Protein AF-A0A645E3G2-F1 (afdb_monomer_lite)

pLDDT: mean 82.6, std 14.23, range [36.09, 97.81]

Structure (mmCIF, N/CA/C/O backbone):
data_AF-A0A645E3G2-F1
#
_entry.id   AF-A0A645E3G2-F1
#
loop_
_atom_site.group_PDB
_atom_site.id
_atom_site.type_symbol
_atom_site.label_atom_id
_atom_site.label_alt_id
_atom_site.label_comp_id
_atom_site.label_asym_id
_atom_site.label_entity_id
_atom_site.label_seq_id
_atom_site.pdbx_PDB_ins_code
_atom_site.Cartn_x
_atom_site.Cartn_y
_atom_site.Cartn_z
_atom_site.occupancy
_atom_site.B_iso_or_equiv
_atom_site.auth_seq_id
_atom_site.auth_comp_id
_atom_site.auth_asym_id
_atom_site.auth_atom_id
_atom_site.pdbx_PDB_model_num
ATOM 1 N N . MET A 1 1 ? -4.735 -8.820 24.918 1.00 59.50 1 MET A N 1
ATOM 2 C CA . MET A 1 1 ? -3.833 -8.543 23.777 1.00 59.50 1 MET A CA 1
ATOM 3 C C . MET A 1 1 ? -4.283 -9.361 22.567 1.00 59.50 1 MET A C 1
ATOM 5 O O . MET A 1 1 ? -4.491 -10.561 22.737 1.00 59.50 1 MET A O 1
ATOM 9 N N . PRO A 1 2 ? -4.504 -8.752 21.387 1.00 68.50 2 PRO A N 1
ATOM 10 C CA . PRO A 1 2 ? -4.837 -9.496 20.175 1.00 68.50 2 PRO A CA 1
ATOM 11 C C . PRO A 1 2 ? -3.647 -10.364 19.739 1.00 68.50 2 PRO A C 1
ATOM 13 O O . PRO A 1 2 ? -2.502 -9.929 19.822 1.00 68.50 2 PRO A O 1
ATOM 16 N N . ALA A 1 3 ? -3.914 -11.581 19.258 1.00 80.56 3 ALA A N 1
ATOM 17 C CA . ALA A 1 3 ? -2.866 -12.476 18.753 1.00 80.56 3 ALA A CA 1
ATOM 18 C C . ALA A 1 3 ? -2.177 -11.924 17.489 1.00 80.56 3 ALA A C 1
ATOM 20 O O . ALA A 1 3 ? -1.019 -12.230 17.223 1.00 80.56 3 ALA A O 1
ATOM 21 N N . ILE A 1 4 ? -2.887 -11.086 16.727 1.00 85.69 4 ILE A N 1
ATOM 22 C CA . ILE A 1 4 ? -2.405 -10.432 15.509 1.00 85.69 4 ILE A CA 1
ATOM 23 C C . ILE A 1 4 ? -2.434 -8.918 15.743 1.00 85.69 4 ILE A C 1
ATOM 25 O O . ILE A 1 4 ? -3.497 -8.354 16.000 1.00 85.69 4 ILE A O 1
ATOM 29 N N . ARG A 1 5 ? -1.272 -8.259 15.646 1.00 85.94 5 ARG A N 1
ATOM 30 C CA . ARG A 1 5 ? -1.129 -6.793 15.789 1.00 85.94 5 ARG A CA 1
ATOM 31 C C . ARG A 1 5 ? -1.131 -6.048 14.457 1.00 85.94 5 ARG A C 1
ATOM 33 O O . ARG A 1 5 ? -1.319 -4.832 14.418 1.00 85.94 5 ARG A O 1
ATOM 40 N N . GLY A 1 6 ? -0.937 -6.757 13.353 1.00 89.69 6 GLY A N 1
ATOM 41 C CA . GLY A 1 6 ? -1.003 -6.137 12.047 1.00 89.69 6 GLY A CA 1
ATOM 42 C C . 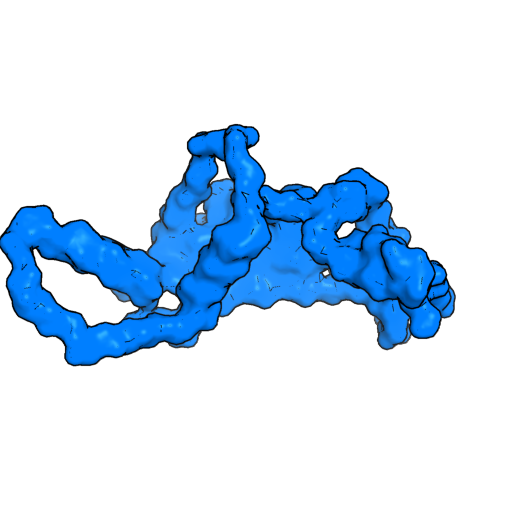GLY A 1 6 ? -1.107 -7.128 10.906 1.00 89.69 6 GLY A C 1
ATOM 43 O O . GLY A 1 6 ? -0.716 -8.286 11.031 1.00 89.69 6 GLY A O 1
ATOM 44 N N . VAL A 1 7 ? -1.643 -6.637 9.795 1.00 92.62 7 VAL A N 1
ATOM 45 C CA . VAL A 1 7 ? -1.694 -7.326 8.511 1.00 92.62 7 VAL A CA 1
ATOM 46 C C . VAL A 1 7 ? -1.114 -6.385 7.466 1.00 92.62 7 VAL A C 1
ATOM 48 O O . VAL A 1 7 ? -1.567 -5.247 7.317 1.00 92.62 7 VAL A O 1
ATOM 51 N N . HIS A 1 8 ? -0.098 -6.864 6.756 1.00 93.50 8 HIS A N 1
ATOM 52 C CA . HIS A 1 8 ? 0.464 -6.174 5.607 1.00 93.50 8 HIS A CA 1
ATOM 53 C C . HIS A 1 8 ? 0.210 -6.991 4.357 1.00 93.50 8 HIS A C 1
ATOM 55 O O . HIS A 1 8 ? 0.565 -8.167 4.292 1.00 93.50 8 HIS A O 1
ATOM 61 N N . PHE A 1 9 ? -0.406 -6.363 3.370 1.00 94.75 9 PHE A N 1
ATOM 62 C CA . PHE A 1 9 ? -0.683 -6.998 2.101 1.00 94.75 9 PHE A CA 1
ATOM 63 C C . PHE A 1 9 ? 0.343 -6.570 1.061 1.00 94.75 9 PHE A C 1
ATOM 65 O O . PHE A 1 9 ? 0.569 -5.383 0.834 1.00 94.75 9 PHE A O 1
ATOM 72 N N . GLN A 1 10 ? 0.902 -7.558 0.379 1.00 91.62 10 GLN A N 1
ATOM 73 C CA . GLN A 1 10 ? 1.807 -7.359 -0.740 1.00 91.62 10 GLN A CA 1
ATOM 74 C C . GLN A 1 10 ? 1.210 -8.064 -1.962 1.00 91.62 10 GLN A C 1
ATOM 76 O O . GLN A 1 10 ? 1.466 -9.254 -2.158 1.00 91.62 10 GLN A O 1
ATOM 81 N N . PRO A 1 11 ? 0.347 -7.398 -2.751 1.00 89.06 11 PRO A N 1
ATOM 82 C CA . PRO A 1 11 ? -0.207 -8.011 -3.947 1.00 89.06 11 PRO A CA 1
ATOM 83 C C . PRO A 1 11 ? 0.882 -8.413 -4.943 1.00 89.06 11 PRO A C 1
ATOM 85 O O . PRO A 1 11 ? 1.947 -7.792 -5.016 1.00 89.06 11 PRO A O 1
ATOM 88 N N . VAL A 1 12 ? 0.589 -9.449 -5.731 1.00 86.06 12 VAL A N 1
ATOM 89 C CA . VAL A 1 12 ? 1.481 -9.917 -6.797 1.00 86.06 12 VAL A CA 1
ATOM 90 C C . VAL A 1 12 ? 1.775 -8.762 -7.752 1.00 86.06 12 VAL A C 1
ATOM 92 O O . VAL A 1 12 ? 0.883 -8.004 -8.125 1.00 86.06 12 VAL A O 1
ATOM 95 N N . SER A 1 13 ? 3.044 -8.618 -8.120 1.00 85.75 13 SER A N 1
ATOM 96 C CA . SER A 1 13 ? 3.512 -7.639 -9.099 1.00 85.75 13 SER A CA 1
ATOM 97 C C . SER A 1 13 ? 4.278 -8.380 -10.189 1.00 85.75 13 SER A C 1
ATOM 99 O O . SER A 1 13 ? 5.149 -9.196 -9.882 1.00 85.75 13 SER A O 1
ATOM 101 N N . PHE A 1 14 ? 3.939 -8.136 -11.454 1.00 86.38 14 PHE A N 1
ATOM 102 C CA . PHE A 1 14 ? 4.427 -8.933 -12.583 1.00 86.38 14 PHE A CA 1
ATOM 103 C C . PHE A 1 14 ? 5.764 -8.419 -13.126 1.00 86.38 14 PHE A C 1
ATOM 105 O O . PHE A 1 14 ? 5.846 -7.862 -14.222 1.00 86.38 14 PHE A O 1
ATOM 112 N N . PHE A 1 15 ? 6.829 -8.613 -12.356 1.00 84.50 15 PHE A N 1
ATOM 113 C CA . PHE A 1 15 ? 8.196 -8.346 -12.794 1.00 84.50 15 PHE A CA 1
ATOM 114 C C . PHE A 1 15 ? 9.157 -9.451 -12.336 1.00 84.50 15 PHE A C 1
ATOM 116 O O . PHE A 1 15 ? 8.905 -10.153 -11.358 1.00 84.50 15 PHE A O 1
ATOM 123 N N . GLY A 1 16 ? 10.282 -9.601 -13.034 1.00 78.44 16 GLY A N 1
ATOM 124 C CA . GLY A 1 16 ? 11.280 -10.632 -12.750 1.00 78.44 16 GLY A CA 1
ATOM 125 C C . GLY A 1 16 ? 10.976 -11.963 -13.444 1.00 78.44 16 GLY A C 1
ATOM 126 O O . GLY A 1 16 ? 10.420 -11.996 -14.537 1.00 78.44 16 GLY A O 1
ATOM 127 N N . ARG A 1 17 ? 11.383 -13.077 -12.823 1.00 75.38 17 ARG A N 1
ATOM 128 C CA . ARG A 1 17 ? 11.241 -14.435 -13.380 1.00 75.38 17 ARG A CA 1
ATOM 129 C C . ARG A 1 17 ? 9.872 -15.023 -13.032 1.00 75.38 17 ARG A C 1
ATOM 131 O O . ARG A 1 17 ? 9.784 -15.936 -12.217 1.00 75.38 17 ARG A O 1
ATOM 138 N N . TYR A 1 18 ? 8.814 -14.444 -13.591 1.00 75.00 18 TYR A N 1
ATOM 139 C CA . TYR A 1 18 ? 7.449 -14.932 -13.400 1.00 75.00 18 TYR A CA 1
ATOM 140 C C . TYR A 1 18 ? 6.871 -15.436 -14.725 1.00 75.00 18 TYR A C 1
ATOM 142 O O . TYR A 1 18 ? 6.603 -14.658 -15.644 1.00 75.00 18 TYR A O 1
ATOM 150 N N . GLU A 1 19 ? 6.718 -16.755 -14.811 1.00 71.69 19 GLU A N 1
ATOM 151 C CA . GLU A 1 19 ? 6.129 -17.467 -15.946 1.00 71.69 19 GLU A CA 1
ATOM 152 C C . GLU A 1 19 ? 4.606 -17.572 -15.764 1.00 71.69 19 GLU A C 1
ATOM 154 O O . GLU A 1 19 ? 4.118 -17.613 -14.637 1.00 71.69 19 GLU A O 1
ATOM 159 N N . ASN A 1 20 ? 3.848 -17.616 -16.867 1.00 75.88 20 ASN A N 1
ATOM 160 C CA . ASN A 1 20 ? 2.379 -17.721 -16.865 1.00 75.88 20 ASN A CA 1
ATOM 161 C C . ASN A 1 20 ? 1.668 -16.570 -16.125 1.00 75.88 20 ASN A C 1
ATOM 163 O O . ASN A 1 20 ? 0.912 -16.778 -15.178 1.00 75.88 20 ASN A O 1
ATOM 167 N N . ARG A 1 21 ? 1.912 -15.336 -16.587 1.00 75.50 21 ARG A N 1
ATOM 168 C CA . ARG A 1 21 ? 1.281 -14.112 -16.071 1.00 75.50 21 ARG A CA 1
ATOM 169 C C . ARG A 1 21 ? -0.242 -14.168 -16.201 1.00 75.50 21 ARG A C 1
ATOM 171 O O . ARG A 1 21 ? -0.776 -13.902 -17.273 1.00 75.50 21 ARG A O 1
ATOM 178 N N . ASP A 1 22 ? -0.936 -14.452 -15.102 1.00 78.50 22 ASP A N 1
ATOM 179 C CA . ASP A 1 22 ? -2.383 -14.251 -15.037 1.00 78.50 22 ASP A CA 1
ATOM 180 C C . ASP A 1 22 ? -2.699 -12.763 -14.854 1.00 78.50 22 ASP A C 1
ATOM 182 O O . ASP A 1 22 ? -2.776 -12.223 -13.749 1.00 78.50 22 ASP A O 1
ATOM 186 N N . GLU A 1 23 ? -2.892 -12.091 -15.981 1.00 74.44 23 GLU A N 1
ATOM 187 C CA . GLU A 1 23 ? -3.219 -10.671 -16.035 1.00 74.44 23 GLU A CA 1
ATOM 188 C C . GLU A 1 23 ? -4.564 -10.308 -15.393 1.00 74.44 23 GLU A C 1
ATOM 190 O O . GLU A 1 23 ? -4.821 -9.129 -15.122 1.00 74.44 23 GLU A O 1
ATOM 195 N N . THR A 1 24 ? -5.426 -11.297 -15.141 1.00 79.06 24 THR A N 1
ATOM 196 C CA . THR A 1 24 ? -6.732 -11.082 -14.513 1.00 79.06 24 THR A CA 1
ATOM 197 C C . THR A 1 24 ? -6.612 -10.875 -13.003 1.00 79.06 24 THR A C 1
ATOM 199 O O . THR A 1 24 ? -7.439 -10.180 -12.401 1.00 79.06 24 THR A O 1
ATOM 202 N N . TYR A 1 25 ? -5.530 -11.366 -12.390 1.00 78.38 25 TYR A N 1
ATOM 203 C CA . TYR A 1 25 ? -5.256 -11.245 -10.959 1.00 78.38 25 TYR A CA 1
ATOM 204 C C . TYR A 1 25 ? -4.627 -9.890 -10.589 1.00 78.38 25 TYR A C 1
ATOM 206 O O . TYR A 1 25 ? -3.610 -9.797 -9.901 1.00 78.38 25 TYR A O 1
ATOM 214 N N . ARG A 1 26 ? -5.244 -8.797 -11.051 1.00 82.75 26 ARG A N 1
ATOM 215 C CA . ARG A 1 26 ? -4.839 -7.424 -10.724 1.00 82.75 26 ARG A CA 1
ATOM 216 C C . ARG A 1 26 ? -5.726 -6.810 -9.650 1.00 82.75 26 ARG A C 1
ATOM 218 O O . ARG A 1 26 ? -6.964 -6.917 -9.653 1.00 82.75 26 ARG A O 1
ATOM 225 N N . ILE A 1 27 ? -5.074 -6.090 -8.744 1.00 90.00 27 ILE A N 1
ATOM 226 C CA . ILE A 1 27 ? -5.730 -5.323 -7.695 1.00 90.00 27 ILE A CA 1
ATOM 227 C C . ILE A 1 27 ? -5.131 -3.921 -7.621 1.00 90.00 27 ILE A C 1
ATOM 229 O O . ILE A 1 27 ? -3.926 -3.731 -7.736 1.00 90.00 27 ILE A O 1
ATOM 233 N N . THR A 1 28 ? -5.998 -2.931 -7.457 1.00 91.56 28 THR A N 1
ATOM 234 C CA . THR A 1 28 ? -5.626 -1.533 -7.225 1.00 91.56 28 THR A CA 1
ATOM 235 C C . THR A 1 28 ? -5.919 -1.176 -5.773 1.00 91.56 28 THR A C 1
ATOM 237 O O . THR A 1 28 ? -6.748 -1.836 -5.143 1.00 91.56 28 THR A O 1
ATOM 240 N N . ILE A 1 29 ? -5.308 -0.110 -5.244 1.00 93.81 29 ILE A N 1
ATOM 241 C CA . ILE A 1 29 ? -5.611 0.371 -3.884 1.00 93.81 29 ILE A CA 1
ATOM 242 C C . ILE A 1 29 ? -7.124 0.597 -3.694 1.00 93.81 29 ILE A C 1
ATOM 244 O O . ILE A 1 29 ? -7.678 0.025 -2.756 1.00 93.81 29 ILE A O 1
ATOM 248 N N . PRO A 1 30 ? -7.849 1.307 -4.588 1.00 94.56 30 PRO A N 1
ATOM 249 C CA . PRO A 1 30 ? -9.292 1.483 -4.424 1.00 94.56 30 PRO A CA 1
ATOM 250 C C . PRO A 1 30 ? -10.081 0.169 -4.424 1.00 94.56 30 PRO A C 1
ATOM 252 O O . PRO A 1 30 ? -11.007 0.016 -3.632 1.00 94.56 30 PRO A O 1
ATOM 255 N N . LYS A 1 31 ? -9.727 -0.795 -5.290 1.00 94.56 31 LYS A N 1
ATOM 256 C CA . LYS A 1 31 ? -10.374 -2.119 -5.303 1.00 94.56 31 LYS A CA 1
ATOM 257 C C . LYS A 1 31 ? -10.113 -2.851 -3.989 1.00 94.56 31 LYS A C 1
ATOM 259 O O . LYS A 1 31 ? -11.043 -3.370 -3.389 1.00 94.56 31 LYS A O 1
ATOM 264 N N . MET A 1 32 ? -8.871 -2.833 -3.517 1.00 95.25 32 MET A N 1
ATOM 265 C CA . MET A 1 32 ? -8.474 -3.473 -2.272 1.00 95.25 32 MET A CA 1
ATOM 266 C C . MET A 1 32 ? -9.196 -2.897 -1.050 1.00 95.25 32 MET A C 1
ATOM 268 O O . MET A 1 32 ? -9.711 -3.662 -0.241 1.00 95.25 32 MET A O 1
ATOM 272 N N . LEU A 1 33 ? -9.285 -1.570 -0.936 1.00 96.12 33 LEU A N 1
ATOM 273 C CA . LEU A 1 33 ? -9.996 -0.912 0.164 1.00 96.12 33 LEU A CA 1
ATOM 274 C C . LEU A 1 33 ? -11.490 -1.270 0.170 1.00 96.12 33 LEU A C 1
ATOM 276 O O . LEU A 1 33 ? -12.036 -1.562 1.230 1.00 96.12 33 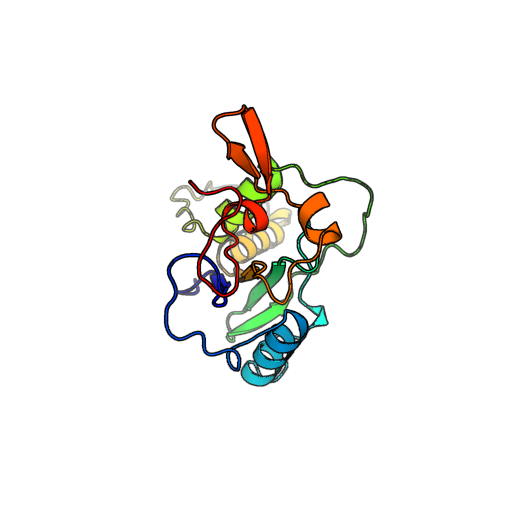LEU A O 1
ATOM 280 N N . ARG A 1 34 ? -12.130 -1.348 -1.006 1.00 97.06 34 ARG A N 1
ATOM 281 C CA . ARG A 1 34 ? -13.527 -1.804 -1.129 1.00 97.06 34 ARG A CA 1
ATOM 282 C C . ARG A 1 34 ? -13.707 -3.262 -0.716 1.00 97.06 34 ARG A C 1
ATOM 284 O O . ARG A 1 34 ? -14.685 -3.574 -0.044 1.00 97.06 34 ARG A O 1
ATOM 291 N N . GLU A 1 35 ? -12.789 -4.150 -1.098 1.00 96.31 35 GLU A N 1
ATOM 292 C CA . GLU A 1 35 ? -12.850 -5.559 -0.685 1.00 96.31 35 GLU A CA 1
ATOM 293 C C . GLU A 1 35 ? -12.640 -5.713 0.826 1.00 96.31 35 GLU A C 1
ATOM 295 O O . GLU A 1 35 ? -13.372 -6.472 1.460 1.00 96.31 35 GLU A O 1
ATOM 300 N N . ILE A 1 36 ? -11.726 -4.940 1.428 1.00 96.44 36 ILE A N 1
ATOM 301 C CA . ILE A 1 36 ? -11.557 -4.882 2.888 1.00 96.44 36 ILE A CA 1
ATOM 302 C C . ILE A 1 36 ? -12.855 -4.411 3.550 1.00 96.44 36 ILE A C 1
ATOM 304 O O . ILE A 1 36 ? -13.353 -5.062 4.466 1.00 96.44 36 ILE A O 1
ATOM 308 N N . GLU A 1 37 ? -13.437 -3.309 3.079 1.00 97.12 37 GLU A N 1
ATOM 309 C CA . GLU A 1 37 ? -14.665 -2.746 3.642 1.00 97.12 37 GLU A CA 1
ATOM 310 C C . GLU A 1 37 ? -15.845 -3.723 3.545 1.00 97.12 37 GLU A C 1
ATOM 312 O O . GLU A 1 37 ? -16.568 -3.936 4.525 1.00 97.12 37 GLU A O 1
ATOM 317 N N . LYS A 1 38 ? -15.989 -4.389 2.394 1.00 97.81 38 LYS A N 1
ATOM 318 C CA . LYS A 1 38 ? -16.990 -5.431 2.151 1.00 97.81 38 LYS A CA 1
ATOM 319 C C . LYS A 1 38 ? -16.783 -6.640 3.063 1.00 97.81 38 LYS A C 1
ATOM 321 O O . LYS A 1 38 ? -17.725 -7.056 3.738 1.00 97.81 38 LYS A O 1
ATOM 326 N N . GLN A 1 39 ? -15.566 -7.186 3.128 1.00 96.75 39 GLN A N 1
ATOM 327 C CA . GLN A 1 39 ? -15.224 -8.329 3.982 1.00 96.75 39 GLN A CA 1
ATOM 328 C C . GLN A 1 39 ? -15.471 -8.013 5.463 1.00 96.75 39 GLN A C 1
ATOM 330 O O . GLN A 1 39 ? -15.995 -8.843 6.208 1.00 96.75 39 GLN A O 1
ATOM 335 N N . MET A 1 40 ? -15.145 -6.790 5.881 1.00 95.19 40 MET A N 1
ATOM 336 C CA . MET A 1 40 ? -15.294 -6.318 7.255 1.00 95.19 40 MET A CA 1
ATOM 337 C C . MET A 1 40 ? -16.694 -5.780 7.569 1.00 95.19 40 MET A C 1
ATOM 339 O O . MET A 1 40 ? -16.908 -5.274 8.673 1.00 95.19 40 MET A O 1
ATOM 343 N N . LYS A 1 41 ? -17.657 -5.901 6.644 1.00 96.25 41 LYS A N 1
ATOM 344 C CA . LYS A 1 41 ? -19.052 -5.456 6.809 1.00 96.25 41 LYS A CA 1
ATOM 345 C C . LYS A 1 41 ? -19.146 -3.993 7.275 1.00 96.25 41 LYS A C 1
ATOM 347 O O . LYS A 1 41 ? -19.883 -3.684 8.208 1.00 96.25 41 LYS A O 1
ATOM 352 N N . GLY A 1 42 ? -18.335 -3.111 6.687 1.00 93.75 42 GLY A N 1
ATOM 353 C CA . GLY A 1 42 ? -18.306 -1.677 7.001 1.00 93.75 42 GLY A CA 1
ATOM 354 C C . GLY A 1 42 ? -17.597 -1.294 8.307 1.00 93.75 42 GLY A C 1
ATOM 355 O O . GLY A 1 42 ? -17.548 -0.112 8.639 1.00 93.75 42 GLY A O 1
ATOM 356 N N . LYS A 1 43 ? -17.018 -2.250 9.054 1.00 93.25 43 LYS A N 1
ATOM 357 C CA . LYS A 1 43 ? -16.237 -1.956 10.277 1.00 93.25 43 LYS A CA 1
ATOM 358 C C . LYS A 1 43 ? -14.899 -1.264 9.996 1.00 93.25 43 LYS A C 1
ATOM 360 O O . LYS A 1 43 ? -14.353 -0.621 10.884 1.00 93.25 43 LYS A O 1
ATOM 365 N N . MET A 1 44 ? -14.366 -1.434 8.787 1.00 95.19 44 MET A N 1
ATOM 366 C CA . MET A 1 44 ? -13.184 -0.737 8.281 1.00 95.19 44 MET A CA 1
ATOM 367 C C . MET A 1 44 ? -13.590 -0.031 6.992 1.00 95.19 44 MET A C 1
ATOM 369 O O . MET A 1 44 ? -13.678 -0.671 5.948 1.00 95.19 44 MET A O 1
ATOM 373 N N . LYS A 1 45 ? -13.890 1.263 7.070 1.00 95.50 45 LYS A N 1
ATOM 374 C CA . LYS A 1 45 ? -14.303 2.046 5.904 1.00 95.50 45 LYS A CA 1
ATOM 375 C C . LYS A 1 45 ? -13.095 2.546 5.131 1.00 95.50 45 LYS A C 1
ATOM 377 O O . LYS A 1 45 ? -12.052 2.810 5.725 1.00 95.50 45 LYS A O 1
ATOM 382 N N . THR A 1 46 ? -13.263 2.780 3.834 1.00 93.94 46 THR A N 1
ATOM 383 C CA . THR A 1 46 ? -12.226 3.368 2.968 1.00 93.94 46 THR A CA 1
ATOM 384 C C . THR A 1 46 ? -11.645 4.675 3.544 1.00 93.94 46 THR A C 1
ATOM 386 O O . THR A 1 46 ? -10.436 4.879 3.509 1.00 93.94 46 THR A O 1
ATOM 389 N N . GLU A 1 47 ? -12.476 5.519 4.166 1.00 93.25 47 GLU A N 1
ATOM 390 C CA . GLU A 1 47 ? -12.073 6.778 4.829 1.00 93.25 47 GLU A CA 1
ATOM 391 C C . GLU A 1 47 ? -11.188 6.592 6.078 1.00 93.25 47 GLU A C 1
ATOM 393 O O . GLU A 1 47 ? -10.596 7.548 6.575 1.00 93.25 47 GLU A O 1
ATOM 398 N N . ASN A 1 48 ? -11.097 5.372 6.616 1.00 94.06 48 ASN A N 1
ATOM 399 C CA . ASN A 1 48 ? -10.241 5.055 7.762 1.00 94.06 48 ASN A CA 1
ATOM 400 C C . ASN A 1 48 ? -8.783 4.786 7.355 1.00 94.06 48 ASN A C 1
ATOM 402 O O . ASN A 1 48 ? -7.941 4.573 8.229 1.00 94.06 48 ASN A O 1
ATOM 406 N N . PHE A 1 49 ? -8.488 4.788 6.055 1.00 93.38 49 PHE A N 1
ATOM 407 C CA . PHE A 1 49 ? -7.160 4.545 5.507 1.00 93.38 49 PHE A CA 1
ATOM 408 C C . PHE A 1 49 ? -6.552 5.823 4.928 1.00 93.38 49 PHE A C 1
ATOM 410 O O . PHE A 1 49 ? -7.247 6.711 4.438 1.00 93.38 49 PHE A O 1
ATOM 417 N N . MET A 1 50 ? -5.226 5.897 4.963 1.00 89.75 50 MET A N 1
ATOM 418 C CA . MET A 1 50 ? -4.425 6.977 4.394 1.00 89.75 50 MET A CA 1
ATOM 419 C C . MET A 1 50 ? -3.452 6.418 3.361 1.00 89.75 50 MET A C 1
ATOM 421 O O . MET A 1 50 ? -2.967 5.297 3.516 1.00 89.75 50 MET A O 1
ATOM 425 N N . GLY A 1 51 ? -3.128 7.214 2.341 1.00 87.38 51 GLY A N 1
ATOM 426 C CA . GLY A 1 51 ? -2.045 6.889 1.411 1.00 87.38 51 GLY A CA 1
ATOM 427 C C . GLY A 1 51 ? -0.668 6.901 2.084 1.00 87.38 51 GLY A C 1
ATOM 428 O O . GLY A 1 51 ? -0.513 7.372 3.216 1.00 87.38 51 GLY A O 1
ATOM 429 N N . GLY A 1 52 ? 0.333 6.382 1.374 1.00 78.88 52 GLY A N 1
ATOM 430 C CA . GLY A 1 52 ? 1.742 6.501 1.751 1.00 78.88 52 GLY A CA 1
ATOM 431 C C . GLY A 1 52 ? 2.136 7.948 2.067 1.00 78.88 52 GLY A C 1
ATOM 432 O O . GLY A 1 52 ? 1.698 8.880 1.395 1.00 78.88 52 GLY A O 1
ATOM 433 N N . GLY A 1 53 ? 2.912 8.132 3.138 1.00 71.31 53 GLY A N 1
ATOM 434 C CA . GLY A 1 53 ? 3.311 9.458 3.627 1.00 71.31 53 GLY A CA 1
ATOM 435 C C . GLY A 1 53 ? 4.697 9.917 3.169 1.00 71.31 53 GLY A C 1
ATOM 436 O O . GLY A 1 53 ? 5.003 11.102 3.280 1.00 71.31 53 GLY A O 1
ATOM 437 N N . ALA A 1 54 ? 5.541 8.994 2.705 1.00 72.31 54 ALA A N 1
ATOM 438 C CA . ALA A 1 54 ? 6.869 9.302 2.184 1.00 72.31 54 ALA A CA 1
ATOM 439 C C . ALA A 1 54 ? 6.855 9.188 0.654 1.00 72.31 54 ALA A C 1
ATOM 441 O O . ALA A 1 54 ? 7.104 10.155 -0.052 1.00 72.31 54 ALA A O 1
ATOM 442 N N . GLU A 1 55 ? 6.482 8.022 0.152 1.00 80.31 55 GLU A N 1
ATOM 443 C CA . GLU A 1 55 ? 6.271 7.713 -1.252 1.00 80.31 55 GLU A CA 1
ATOM 444 C C . GLU A 1 55 ? 4.963 8.290 -1.815 1.00 80.31 55 GLU A C 1
ATOM 446 O O . GLU A 1 55 ? 4.114 8.813 -1.096 1.00 80.31 55 GLU A O 1
ATOM 451 N N . ASN A 1 56 ? 4.773 8.136 -3.126 1.00 88.12 56 ASN A N 1
ATOM 452 C CA . ASN A 1 56 ? 3.521 8.488 -3.786 1.00 88.12 56 ASN A CA 1
ATOM 453 C C . ASN A 1 56 ? 2.309 7.753 -3.167 1.00 88.12 56 ASN A C 1
ATOM 455 O O . ASN A 1 56 ? 2.358 6.545 -2.924 1.00 88.12 56 ASN A O 1
ATOM 459 N N . SER A 1 57 ? 1.188 8.457 -2.987 1.00 86.81 57 SER A N 1
ATOM 460 C CA . SER A 1 57 ? -0.032 7.931 -2.352 1.00 86.81 57 SER A CA 1
ATOM 461 C C . SER A 1 57 ? -0.673 6.741 -3.079 1.00 86.81 57 SER A C 1
ATOM 463 O O . SER A 1 57 ? -1.454 6.009 -2.474 1.00 86.81 57 SER A O 1
ATOM 465 N N . TYR A 1 58 ? -0.327 6.501 -4.347 1.00 89.75 58 TYR A N 1
ATOM 466 C CA . TYR A 1 58 ? -0.761 5.330 -5.111 1.00 89.75 58 TYR A CA 1
ATOM 467 C C . TYR A 1 58 ? 0.138 4.096 -4.923 1.00 89.75 58 TYR A C 1
ATOM 469 O O . TYR A 1 58 ? -0.157 3.039 -5.481 1.00 89.75 58 TYR A O 1
ATOM 477 N N . CYS A 1 59 ? 1.233 4.198 -4.164 1.00 91.19 59 CYS A N 1
ATOM 478 C CA . CYS A 1 59 ? 2.143 3.082 -3.895 1.00 91.19 59 CYS A CA 1
ATOM 479 C C . CYS A 1 59 ? 1.773 2.276 -2.649 1.00 91.19 59 CYS A C 1
ATOM 481 O O . CYS A 1 59 ? 2.080 1.086 -2.593 1.00 91.19 59 CYS A O 1
ATOM 483 N N . SER A 1 60 ? 1.129 2.887 -1.658 1.00 92.50 60 SER A N 1
ATOM 484 C CA . SER A 1 60 ? 0.768 2.199 -0.421 1.00 92.50 60 SER A CA 1
ATOM 485 C C . SER A 1 60 ? -0.429 2.842 0.268 1.00 92.50 60 SER A C 1
ATOM 487 O O . SER A 1 60 ? -0.796 3.986 -0.014 1.00 92.50 60 SER A O 1
ATOM 489 N N . PHE A 1 61 ? -1.013 2.107 1.211 1.00 93.38 61 PHE A N 1
ATOM 490 C CA . PHE A 1 61 ? -1.932 2.666 2.192 1.00 93.38 61 PHE A CA 1
ATOM 491 C C . PHE A 1 61 ? -1.695 2.063 3.576 1.00 93.38 61 PHE A C 1
ATOM 493 O O . PHE A 1 61 ? -1.121 0.979 3.718 1.00 93.38 61 PHE A O 1
ATOM 500 N N . HIS A 1 62 ? -2.181 2.750 4.604 1.00 92.25 62 HIS A N 1
ATOM 501 C CA . HIS A 1 62 ? -2.172 2.273 5.981 1.00 92.25 62 HIS A CA 1
ATOM 502 C C . HIS A 1 62 ? -3.398 2.764 6.761 1.00 92.25 62 HIS A C 1
ATOM 504 O O . HIS A 1 62 ? -3.987 3.793 6.440 1.00 92.25 62 HIS A O 1
ATOM 510 N N . GLY A 1 63 ? -3.779 2.022 7.796 1.00 92.00 63 GLY A N 1
ATOM 511 C CA . GLY A 1 63 ? -4.851 2.358 8.727 1.00 92.00 63 GLY A CA 1
ATOM 512 C C . GLY A 1 63 ? -4.628 1.664 10.067 1.00 92.00 63 GLY A C 1
ATOM 513 O O . GLY A 1 63 ? -4.203 0.509 10.111 1.00 92.00 63 GLY A O 1
ATOM 514 N N . ASN A 1 64 ? -4.904 2.372 11.160 1.00 91.56 64 ASN A N 1
ATOM 515 C CA . ASN A 1 64 ? -4.721 1.873 12.521 1.00 91.56 64 ASN A CA 1
ATOM 516 C C . ASN A 1 64 ? -6.059 1.834 13.252 1.00 91.56 64 ASN A C 1
ATOM 518 O O . ASN A 1 64 ? -6.844 2.779 13.186 1.00 91.56 64 ASN A O 1
ATOM 522 N N . PHE A 1 65 ? -6.294 0.760 13.995 1.00 92.06 65 PHE A N 1
ATOM 523 C CA . PHE A 1 65 ? -7.547 0.517 14.692 1.00 92.06 65 PHE A CA 1
ATOM 524 C C . PHE A 1 65 ? -7.267 0.093 16.128 1.00 92.06 65 PHE A C 1
ATOM 526 O O . PHE A 1 65 ? -6.499 -0.833 16.365 1.00 92.06 65 PHE A O 1
ATOM 533 N N . LEU A 1 66 ? -7.917 0.737 17.091 1.00 91.12 66 LEU A N 1
ATOM 534 C CA . LEU A 1 66 ? -7.962 0.256 18.463 1.00 91.12 66 LEU A CA 1
ATOM 535 C C . LEU A 1 66 ? -8.986 -0.878 18.551 1.00 91.12 66 LEU A C 1
ATOM 537 O O . LEU A 1 66 ? -10.138 -0.717 18.142 1.00 91.12 66 LEU A O 1
ATOM 541 N N . VAL A 1 67 ? -8.564 -2.013 19.094 1.00 90.81 67 VAL A N 1
ATOM 542 C CA . VAL A 1 67 ? -9.402 -3.181 19.352 1.00 90.81 67 VAL A CA 1
ATOM 543 C C . VAL A 1 67 ? -9.973 -3.056 20.761 1.00 90.81 67 VAL A C 1
ATOM 545 O O . VAL A 1 67 ? -9.238 -3.036 21.749 1.00 90.81 67 VAL A O 1
ATOM 548 N N . ASN A 1 68 ? -11.291 -2.950 20.861 1.00 88.00 68 ASN A N 1
ATOM 549 C CA . ASN A 1 68 ? -11.988 -2.899 22.140 1.00 88.00 68 ASN A CA 1
ATOM 550 C C . ASN A 1 68 ? -12.190 -4.302 22.735 1.00 88.00 68 ASN A C 1
ATOM 552 O O . ASN A 1 68 ? -12.025 -5.314 22.054 1.00 88.00 68 ASN A O 1
ATOM 556 N N . GLU A 1 69 ? -12.561 -4.365 24.014 1.00 85.44 69 GLU A N 1
ATOM 557 C CA . GLU A 1 69 ? -12.816 -5.628 24.727 1.00 85.44 69 GLU A CA 1
ATOM 558 C C . GLU A 1 69 ? -13.960 -6.439 24.100 1.00 85.44 69 GLU A C 1
ATOM 560 O O . GLU A 1 69 ? -13.877 -7.661 23.997 1.00 85.44 69 GLU A O 1
ATOM 565 N N . ASP A 1 70 ? -14.977 -5.752 23.572 1.00 88.31 70 ASP A N 1
ATOM 566 C CA . ASP A 1 70 ? -16.085 -6.327 22.796 1.00 88.31 70 ASP A CA 1
ATOM 567 C C . ASP A 1 70 ? -15.688 -6.734 21.360 1.00 88.31 70 ASP A C 1
ATOM 569 O O . ASP A 1 70 ? -16.535 -7.137 20.559 1.00 88.31 70 ASP A O 1
ATOM 573 N N . LYS A 1 71 ? -14.396 -6.633 21.015 1.00 85.69 71 LYS A N 1
ATOM 574 C CA . LYS A 1 71 ? -13.821 -6.858 19.679 1.00 85.69 71 LYS A CA 1
ATOM 575 C C . LYS A 1 71 ? -14.313 -5.873 18.612 1.00 85.69 71 LYS A C 1
ATOM 577 O O . LYS A 1 71 ? -14.110 -6.114 17.417 1.00 85.69 71 LYS A O 1
ATOM 582 N N . SER A 1 72 ? -14.946 -4.765 18.999 1.00 90.31 72 SER A N 1
ATOM 583 C CA . SER A 1 72 ? -15.212 -3.664 18.074 1.00 90.31 72 SER A CA 1
ATOM 584 C C . SER A 1 72 ? -13.910 -2.950 17.701 1.00 90.31 72 SER A C 1
ATOM 586 O O . SER A 1 72 ? -12.932 -2.944 18.452 1.00 90.31 72 SER A O 1
ATOM 588 N N . LEU A 1 73 ? -13.889 -2.379 16.497 1.00 92.19 73 LEU A N 1
ATOM 589 C CA . LEU A 1 73 ? -12.741 -1.659 15.959 1.00 92.19 73 LEU A CA 1
ATOM 590 C C . LEU A 1 73 ? -13.051 -0.170 15.969 1.00 92.19 73 LEU A C 1
ATOM 592 O O . LEU A 1 73 ? -14.043 0.261 15.382 1.00 92.19 73 LEU A O 1
ATOM 596 N N . LYS A 1 74 ? -12.191 0.615 16.613 1.00 92.19 74 LYS A N 1
ATOM 597 C CA . LYS A 1 74 ? -12.250 2.074 16.570 1.00 92.19 74 LYS A CA 1
ATOM 598 C C . LYS A 1 74 ? -11.094 2.589 15.713 1.00 92.19 74 LYS A C 1
ATOM 600 O O . LYS A 1 74 ? -9.947 2.372 16.102 1.00 92.19 74 LYS A O 1
ATOM 605 N N . PRO A 1 75 ? -11.344 3.273 14.583 1.00 92.75 75 PRO A N 1
ATOM 606 C CA . PRO A 1 75 ? -10.266 3.857 13.797 1.00 92.75 75 PRO A CA 1
ATOM 607 C C . PRO A 1 75 ? -9.520 4.889 14.646 1.00 92.75 75 PRO A C 1
ATOM 609 O O . PRO A 1 75 ? -10.119 5.779 15.258 1.00 92.75 75 PRO A O 1
ATOM 612 N N . LEU A 1 76 ? -8.203 4.746 14.714 1.00 86.44 76 LEU A N 1
ATOM 613 C CA . LEU A 1 76 ? -7.321 5.736 15.306 1.00 86.44 76 LEU A CA 1
ATOM 614 C C . LEU A 1 76 ? -7.114 6.797 14.234 1.00 86.44 76 LEU A C 1
ATOM 616 O O . LEU A 1 76 ? -6.539 6.507 13.187 1.00 86.44 76 LEU A O 1
ATOM 620 N N . GLY A 1 77 ? -7.687 7.980 14.473 1.00 69.00 77 GLY A N 1
ATOM 621 C CA . GLY A 1 77 ? -7.815 9.040 13.480 1.00 69.00 77 GLY A CA 1
ATOM 622 C C . GLY A 1 77 ? -6.554 9.231 12.642 1.00 69.00 77 GLY A C 1
ATOM 623 O O . GLY A 1 77 ? -5.447 9.358 13.169 1.00 69.00 77 GLY A O 1
ATOM 624 N N . SER A 1 78 ? -6.760 9.284 11.328 1.00 54.88 78 SER A N 1
ATOM 625 C CA . SER A 1 78 ? -5.834 9.909 10.393 1.00 54.88 78 SER A CA 1
ATOM 626 C C . SER A 1 78 ? -5.494 11.286 10.953 1.00 54.88 78 SER A C 1
ATOM 628 O O . SER A 1 78 ? -6.404 12.053 11.273 1.00 54.88 78 SER A O 1
ATOM 630 N N . LYS A 1 79 ? -4.211 11.611 11.148 1.00 52.91 79 LYS A N 1
ATOM 631 C CA . LYS A 1 79 ? -3.823 12.994 11.451 1.00 52.91 79 LYS A CA 1
ATOM 632 C C . LYS A 1 79 ? -4.187 13.839 10.230 1.00 52.91 79 LYS A C 1
ATOM 634 O O . LYS A 1 79 ? -3.375 14.035 9.335 1.00 52.91 79 LYS A O 1
ATOM 639 N N . SER A 1 80 ? -5.418 14.329 10.198 1.00 43.22 80 SER A N 1
ATOM 640 C CA . SER A 1 80 ? -6.031 15.014 9.066 1.00 43.22 80 SER A CA 1
ATOM 641 C C . SER A 1 80 ? -5.639 16.487 8.973 1.00 43.22 80 SER A C 1
ATOM 643 O O . SER A 1 80 ? -6.434 17.285 8.500 1.00 43.22 80 SER A O 1
ATOM 645 N N . ASN A 1 81 ? -4.460 16.890 9.457 1.00 36.09 81 ASN A N 1
ATOM 646 C CA . ASN A 1 81 ? -3.994 18.267 9.299 1.00 36.09 81 ASN A CA 1
ATOM 647 C C . ASN A 1 81 ? -2.513 18.405 9.655 1.00 36.09 81 ASN A C 1
ATOM 649 O O . ASN A 1 81 ? -2.171 18.600 10.819 1.00 36.09 81 ASN A O 1
ATOM 653 N N . CYS A 1 82 ? -1.637 18.299 8.654 1.00 36.16 82 CYS A N 1
ATOM 654 C CA . CYS A 1 82 ? -0.539 19.247 8.426 1.00 36.16 82 CYS A CA 1
ATOM 655 C C . CYS A 1 82 ? 0.271 18.781 7.207 1.00 36.16 82 CYS A C 1
ATOM 657 O O . CYS A 1 82 ? 1.162 17.941 7.320 1.00 36.16 82 CYS A O 1
ATOM 659 N N . CYS A 1 83 ? -0.010 19.376 6.049 1.00 38.75 83 CYS A N 1
ATOM 660 C CA . CYS A 1 83 ? 0.736 19.229 4.797 1.00 38.75 83 CYS A CA 1
ATOM 661 C C . CYS A 1 83 ? 2.185 19.768 4.846 1.00 38.75 83 CYS A C 1
ATOM 663 O O . CYS A 1 83 ? 2.784 19.969 3.796 1.00 38.75 83 CYS A O 1
ATOM 665 N N . CYS A 1 84 ? 2.756 20.062 6.021 1.00 37.28 84 CYS A N 1
ATOM 666 C CA . CYS A 1 84 ? 3.900 20.978 6.104 1.00 37.28 84 CYS A CA 1
ATOM 667 C C . CYS A 1 84 ? 5.195 20.376 6.656 1.00 37.28 84 CYS A C 1
ATOM 669 O O . CYS A 1 84 ? 6.165 21.118 6.806 1.00 37.28 84 CYS A O 1
ATOM 671 N N . LYS A 1 85 ? 5.266 19.070 6.955 1.00 52.38 85 LYS A N 1
ATOM 672 C CA . LYS A 1 85 ? 6.553 18.421 7.266 1.00 52.38 85 LYS A CA 1
ATOM 673 C C . LYS A 1 85 ? 6.632 17.028 6.643 1.00 52.38 85 LYS A C 1
ATOM 675 O O . LYS A 1 85 ? 5.852 16.166 7.049 1.00 52.38 85 LYS A O 1
ATOM 680 N N . PRO A 1 86 ? 7.561 16.781 5.699 1.00 55.19 86 PRO A N 1
ATOM 681 C CA . PRO A 1 86 ? 7.827 15.423 5.252 1.00 55.19 86 PRO A CA 1
ATOM 682 C C . PRO A 1 86 ? 8.226 14.581 6.465 1.00 55.19 86 PRO A C 1
ATOM 684 O O . PRO A 1 86 ? 9.051 14.994 7.285 1.00 55.19 86 PRO A O 1
ATOM 687 N N . THR A 1 87 ? 7.604 13.412 6.607 1.00 62.72 87 THR A N 1
ATOM 688 C CA . THR A 1 87 ? 8.007 12.455 7.640 1.00 62.72 87 THR A CA 1
ATOM 689 C C . THR A 1 87 ? 9.382 11.927 7.250 1.00 62.72 87 THR A C 1
ATOM 691 O O . THR A 1 87 ? 9.568 11.420 6.146 1.00 62.72 87 THR A O 1
ATOM 694 N N . SER A 1 88 ? 10.371 12.076 8.131 1.00 70.88 88 SER A N 1
ATOM 695 C CA . SER A 1 88 ? 11.714 11.558 7.857 1.00 70.88 88 SER A CA 1
ATOM 696 C C . SER A 1 88 ? 11.694 10.030 7.763 1.00 70.88 88 SER A C 1
ATOM 698 O O . SER A 1 88 ? 10.908 9.362 8.439 1.00 70.88 88 SER A O 1
ATOM 700 N N . SER A 1 89 ? 12.619 9.450 6.994 1.00 71.44 89 SER A N 1
ATOM 701 C CA . SER A 1 89 ? 12.770 7.991 6.892 1.00 71.44 89 SER A CA 1
ATOM 702 C C . SER A 1 89 ? 12.922 7.315 8.263 1.00 71.44 89 SER A C 1
ATOM 704 O O . SER A 1 89 ? 12.389 6.228 8.483 1.00 71.44 89 SER A O 1
ATOM 706 N N . LYS A 1 90 ? 13.591 7.978 9.217 1.00 78.00 90 LYS A N 1
ATOM 707 C CA . LYS A 1 90 ? 13.715 7.522 10.607 1.00 78.00 90 LYS A CA 1
ATOM 708 C C . LYS A 1 90 ? 12.355 7.417 11.303 1.00 78.00 90 LYS A C 1
ATOM 710 O O . LYS A 1 90 ? 12.053 6.369 11.862 1.00 78.00 90 LYS A O 1
ATOM 715 N N . GLN A 1 91 ? 11.528 8.457 11.220 1.00 76.25 91 GLN A N 1
ATOM 716 C CA . GLN A 1 91 ? 10.197 8.475 11.837 1.00 76.25 91 GLN A CA 1
ATOM 717 C C . GLN A 1 91 ? 9.276 7.403 11.242 1.00 76.25 91 GLN A C 1
ATOM 719 O O . GLN A 1 91 ? 8.590 6.712 11.993 1.00 76.25 91 GLN A O 1
ATOM 724 N N . SER A 1 92 ? 9.303 7.204 9.920 1.00 74.50 92 SER A N 1
ATOM 725 C CA . SER A 1 92 ? 8.531 6.137 9.269 1.00 74.50 92 SER A CA 1
ATOM 726 C C . SER A 1 92 ? 8.982 4.750 9.733 1.00 74.50 92 SER A C 1
ATOM 728 O O . SER A 1 92 ? 8.150 3.907 10.067 1.00 74.50 92 SER A O 1
ATOM 730 N N . ARG A 1 93 ? 10.300 4.516 9.826 1.00 80.12 93 ARG A N 1
ATOM 731 C CA . ARG A 1 93 ? 10.858 3.252 10.332 1.00 80.12 93 ARG A CA 1
ATOM 732 C C . ARG A 1 93 ? 10.479 2.995 11.789 1.00 80.12 93 ARG A C 1
ATOM 734 O O . ARG A 1 93 ? 10.112 1.873 12.119 1.00 80.12 93 ARG A O 1
ATOM 741 N N . GLU A 1 94 ? 10.548 4.009 12.648 1.00 83.25 94 GLU A N 1
ATOM 742 C CA . GLU A 1 94 ? 10.167 3.904 14.063 1.00 83.25 94 GLU A CA 1
ATOM 743 C C . GLU A 1 94 ? 8.667 3.632 14.233 1.00 83.25 94 GLU A C 1
ATOM 745 O O . GLU A 1 94 ? 8.286 2.781 15.037 1.00 83.25 94 GLU A O 1
ATOM 750 N N . PHE A 1 95 ? 7.816 4.291 13.442 1.00 79.62 95 PHE A N 1
ATOM 751 C CA . PHE A 1 95 ? 6.372 4.057 13.436 1.00 79.62 95 PHE A CA 1
ATOM 752 C C . PHE A 1 95 ? 6.024 2.618 13.032 1.00 79.62 95 PHE A C 1
ATOM 754 O O . PHE A 1 95 ? 5.289 1.936 13.748 1.00 79.62 95 PHE A O 1
ATOM 761 N N . VAL A 1 96 ? 6.607 2.124 11.932 1.00 79.56 96 VAL A N 1
ATOM 762 C CA . VAL A 1 96 ? 6.422 0.734 11.487 1.00 79.56 96 VAL A CA 1
ATOM 763 C C . VAL A 1 96 ? 6.958 -0.241 12.538 1.00 79.56 96 VAL A C 1
ATOM 765 O O . VAL A 1 96 ? 6.252 -1.169 12.926 1.00 79.56 96 VAL A O 1
ATOM 768 N N . ALA A 1 97 ? 8.157 -0.005 13.078 1.00 84.00 97 ALA A N 1
ATOM 769 C CA . ALA A 1 97 ? 8.744 -0.859 14.109 1.00 84.00 97 ALA A CA 1
ATOM 770 C C . ALA A 1 97 ? 7.874 -0.932 15.373 1.00 84.00 97 ALA A C 1
ATOM 772 O O . ALA A 1 97 ? 7.695 -2.015 15.930 1.00 84.00 97 ALA A O 1
ATOM 773 N N . LYS A 1 98 ? 7.281 0.183 15.816 1.00 80.69 98 LYS A N 1
ATOM 774 C CA . LYS A 1 98 ? 6.361 0.199 16.965 1.00 80.69 98 LYS A CA 1
ATOM 775 C C . LYS A 1 98 ? 5.135 -0.687 16.725 1.00 80.69 98 LYS A C 1
ATOM 777 O O . LYS A 1 98 ? 4.704 -1.412 17.622 1.00 80.69 98 LYS A O 1
ATOM 782 N N . GLN A 1 99 ? 4.599 -0.645 15.512 1.00 78.81 99 GLN A N 1
ATOM 783 C CA . GLN A 1 99 ? 3.393 -1.378 15.159 1.00 78.81 99 GLN A CA 1
ATOM 784 C C . GLN A 1 99 ? 3.635 -2.882 14.940 1.00 78.81 99 GLN A C 1
ATOM 786 O O . GLN A 1 99 ? 2.745 -3.690 15.196 1.00 78.81 99 GLN A O 1
ATOM 791 N N . TRP A 1 100 ? 4.839 -3.257 14.498 1.00 78.06 100 TRP A N 1
ATOM 792 C CA . TRP A 1 100 ? 5.200 -4.639 14.155 1.00 78.06 100 TRP A CA 1
ATOM 793 C C . TRP A 1 100 ? 5.991 -5.374 15.245 1.00 78.06 100 TRP A C 1
ATOM 795 O O . TRP A 1 100 ? 6.125 -6.593 15.187 1.00 78.06 100 TRP A O 1
ATOM 805 N N . SER A 1 101 ? 6.532 -4.664 16.236 1.00 79.75 101 SER A N 1
ATOM 806 C CA . SER A 1 101 ? 7.260 -5.283 17.353 1.00 79.75 101 SER A CA 1
ATOM 807 C C . SER A 1 101 ? 6.322 -6.015 18.316 1.00 79.75 101 SER A C 1
ATOM 809 O O . SER A 1 101 ? 5.122 -5.766 18.346 1.00 79.75 101 SER A O 1
ATOM 811 N N . ALA A 1 102 ? 6.840 -6.934 19.130 1.00 75.31 102 ALA A N 1
ATOM 812 C CA . ALA A 1 102 ? 6.087 -7.426 20.281 1.00 75.31 102 ALA A CA 1
ATOM 813 C C . ALA A 1 102 ? 5.958 -6.309 21.327 1.00 75.31 102 ALA A C 1
ATOM 815 O O . ALA A 1 102 ? 6.873 -5.494 21.490 1.00 75.31 102 ALA A O 1
ATOM 816 N N . VAL A 1 103 ? 4.843 -6.284 22.061 1.00 73.44 103 VAL A N 1
ATOM 817 C CA . VAL A 1 103 ? 4.743 -5.414 23.236 1.00 73.44 103 VAL A CA 1
ATOM 818 C C . VAL A 1 103 ? 5.828 -5.854 24.214 1.00 73.44 103 VAL A C 1
ATOM 820 O O . VAL A 1 103 ? 5.922 -7.029 24.575 1.00 73.44 103 VAL A O 1
ATOM 823 N N . LYS A 1 104 ? 6.676 -4.915 24.636 1.00 68.81 104 LYS A N 1
ATOM 824 C CA . LYS A 1 104 ? 7.597 -5.175 25.737 1.00 68.81 104 LYS A CA 1
ATOM 825 C C . LYS A 1 104 ? 6.752 -5.348 26.993 1.00 68.81 104 LYS A C 1
ATOM 827 O O . LYS A 1 104 ? 6.130 -4.386 27.432 1.00 68.81 104 LYS A O 1
ATOM 832 N N . ASN A 1 105 ? 6.745 -6.549 27.572 1.00 59.44 105 ASN A N 1
ATOM 833 C CA . ASN A 1 105 ? 6.240 -6.742 28.928 1.00 59.44 105 ASN A CA 1
ATOM 834 C C . ASN A 1 105 ? 7.043 -5.812 29.838 1.00 59.44 105 ASN A C 1
ATOM 836 O O . ASN A 1 105 ? 8.212 -6.078 30.120 1.00 59.44 105 ASN A O 1
ATOM 840 N N . SER A 1 106 ? 6.451 -4.694 30.256 1.00 54.53 106 SER A N 1
ATOM 841 C CA . SER A 1 106 ? 7.065 -3.858 31.276 1.00 54.53 106 SER A CA 1
ATOM 842 C C . SER A 1 106 ? 6.932 -4.604 32.599 1.00 54.53 106 SER A C 1
ATOM 844 O O . SER A 1 106 ? 5.954 -4.458 33.325 1.00 54.53 106 SER A O 1
ATOM 846 N N . SER A 1 107 ? 7.924 -5.432 32.914 1.00 46.16 107 SER A N 1
ATOM 847 C CA . SER A 1 107 ? 8.099 -6.070 34.222 1.00 46.16 107 SER A CA 1
ATOM 848 C C . SER A 1 107 ? 8.401 -5.064 35.341 1.00 46.16 107 SER A C 1
ATOM 850 O O . SER A 1 107 ? 8.551 -5.457 36.490 1.00 46.16 107 SER A O 1
ATOM 852 N N . ASN A 1 108 ? 8.412 -3.762 35.042 1.00 46.84 108 ASN A N 1
ATOM 853 C CA . ASN A 1 108 ? 8.494 -2.691 36.021 1.00 46.84 108 ASN A CA 1
ATOM 854 C C . ASN A 1 108 ? 7.201 -1.872 35.998 1.00 46.84 108 ASN A C 1
ATOM 856 O O . ASN A 1 108 ? 7.137 -0.802 35.385 1.00 46.84 108 ASN A O 1
ATOM 860 N N . LYS A 1 109 ? 6.174 -2.348 36.713 1.00 45.97 109 LYS A N 1
ATOM 861 C CA . LYS A 1 109 ? 5.164 -1.442 37.270 1.00 45.97 109 LYS A CA 1
ATOM 862 C C . LYS A 1 109 ? 5.900 -0.535 38.252 1.00 45.97 109 LYS A C 1
ATOM 864 O O . LYS A 1 109 ? 6.116 -0.913 39.397 1.00 45.97 109 LYS A O 1
ATOM 869 N N . LYS A 1 110 ? 6.359 0.631 37.793 1.00 48.47 110 LYS A N 1
ATOM 870 C CA . LYS A 1 110 ? 6.793 1.680 38.715 1.00 48.47 110 LYS A CA 1
ATOM 871 C C . LYS A 1 110 ? 5.557 2.089 39.506 1.00 48.47 110 LYS A C 1
ATOM 873 O O . LYS A 1 110 ? 4.645 2.703 38.958 1.00 48.47 110 LYS A O 1
ATOM 878 N N . GLU A 1 111 ? 5.515 1.676 40.765 1.00 53.34 111 GLU A N 1
ATOM 879 C CA . GLU A 1 111 ? 4.637 2.277 41.755 1.00 53.34 111 GLU A CA 1
ATOM 880 C C . GLU A 1 111 ? 4.856 3.795 41.772 1.00 53.34 111 GLU A C 1
ATOM 882 O O . GLU A 1 111 ? 5.963 4.287 41.544 1.00 53.34 111 GLU A O 1
ATOM 887 N N . ALA A 1 112 ? 3.768 4.503 42.063 1.00 54.69 112 ALA A N 1
ATOM 888 C CA . ALA A 1 112 ? 3.599 5.951 42.079 1.00 54.69 112 ALA A CA 1
ATOM 889 C C . ALA A 1 112 ? 3.339 6.620 40.716 1.00 54.69 112 ALA A C 1
ATOM 891 O O . ALA A 1 112 ? 4.252 6.861 39.925 1.00 54.69 112 ALA A O 1
ATOM 892 N N . LYS A 1 113 ? 2.088 7.077 40.534 1.00 52.84 113 LYS A N 1
ATOM 893 C CA . LYS A 1 113 ? 1.751 8.513 40.453 1.00 52.84 113 LYS A CA 1
ATOM 894 C C . LYS A 1 113 ? 0.231 8.748 40.540 1.00 52.84 113 LYS A C 1
ATOM 896 O O . LYS A 1 113 ? -0.566 7.906 40.153 1.00 52.84 113 LYS A O 1
ATOM 901 N N . ASN A 1 114 ? -0.115 9.883 41.147 1.00 56.28 114 ASN A N 1
ATOM 902 C CA . ASN A 1 114 ? -1.434 10.438 41.485 1.00 56.28 114 ASN A CA 1
ATOM 903 C C . ASN A 1 114 ? -2.630 10.026 40.593 1.00 56.28 114 ASN A C 1
ATOM 905 O O . ASN A 1 114 ? -2.507 9.950 39.375 1.00 56.28 114 ASN A O 1
ATOM 909 N N . ASN A 1 115 ? -3.830 9.930 41.192 1.00 61.06 115 ASN A N 1
ATOM 910 C CA . ASN A 1 115 ? -5.115 9.618 40.528 1.00 61.06 115 ASN A CA 1
ATOM 911 C C . ASN A 1 115 ? -5.406 10.422 39.241 1.00 61.06 115 ASN A C 1
ATOM 913 O O . ASN A 1 115 ? -6.202 9.983 38.417 1.00 61.06 115 ASN A O 1
ATOM 917 N N . PHE A 1 116 ? -4.770 11.582 39.062 1.00 60.72 116 PHE A N 1
ATOM 918 C CA . PHE A 1 116 ? -4.971 12.474 37.922 1.00 60.72 116 PHE A CA 1
ATOM 919 C C . PHE A 1 116 ? -4.419 11.936 36.589 1.00 60.72 116 PHE A C 1
ATOM 921 O O . PHE A 1 116 ? -4.985 12.245 35.546 1.00 60.72 116 PHE A O 1
ATOM 928 N N . THR A 1 117 ? -3.350 11.126 36.584 1.00 69.38 117 THR A N 1
ATOM 929 C CA . THR A 1 117 ? -2.753 10.617 35.326 1.00 69.38 117 THR A CA 1
ATOM 930 C C . THR A 1 117 ? -3.162 9.191 34.983 1.00 69.38 117 THR A C 1
ATOM 932 O O . THR A 1 117 ? -2.940 8.756 33.857 1.00 69.38 117 THR A O 1
ATOM 935 N N . LYS A 1 118 ? -3.834 8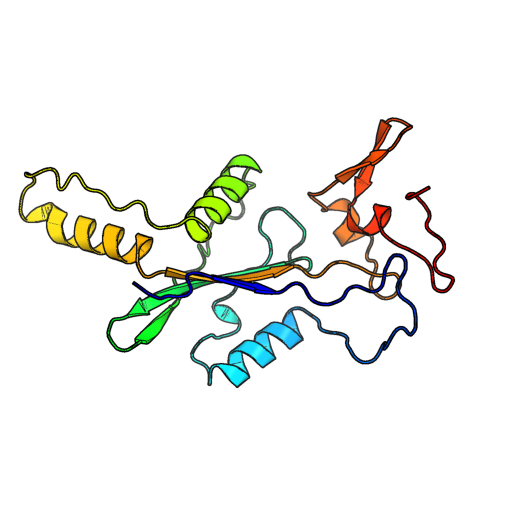.487 35.901 1.00 74.38 118 LYS A N 1
ATOM 936 C CA . LYS A 1 118 ? -4.175 7.068 35.743 1.00 74.38 118 LYS A CA 1
ATOM 937 C C . LYS A 1 118 ? -4.975 6.777 34.469 1.00 74.38 118 LYS A C 1
ATOM 939 O O . LYS A 1 118 ? -4.659 5.828 33.767 1.00 74.38 118 LYS A O 1
ATOM 944 N N . SER A 1 119 ? -5.953 7.619 34.118 1.00 79.12 119 SER A N 1
ATOM 945 C CA . SER A 1 119 ? -6.742 7.397 32.895 1.00 79.12 119 SER A CA 1
ATOM 946 C C . SER A 1 119 ? -5.941 7.625 31.608 1.00 79.12 119 SER A C 1
ATOM 948 O O . SER A 1 119 ? -6.222 6.989 30.592 1.00 79.12 119 SER A O 1
ATOM 950 N N . LEU A 1 120 ? -4.935 8.506 31.645 1.00 77.19 120 LEU A N 1
ATOM 951 C CA . LEU A 1 120 ? -4.038 8.738 30.518 1.00 77.19 120 LEU A CA 1
ATOM 952 C C . LEU A 1 120 ? -3.056 7.574 30.364 1.00 77.19 120 LEU A C 1
ATOM 954 O O . LEU A 1 120 ? -2.848 7.102 29.250 1.00 77.19 120 LEU A O 1
ATOM 958 N N . ASP A 1 121 ? -2.499 7.093 31.473 1.00 78.31 121 ASP A N 1
ATOM 959 C CA . ASP A 1 121 ? -1.588 5.949 31.492 1.00 78.31 121 ASP A CA 1
ATOM 960 C C . ASP A 1 121 ? -2.301 4.670 31.013 1.00 78.31 121 ASP A C 1
ATOM 962 O O . ASP A 1 121 ? -1.792 3.980 30.129 1.00 78.31 121 ASP A O 1
ATOM 966 N N . ASP A 1 122 ? -3.527 4.417 31.488 1.00 79.06 122 ASP A N 1
ATOM 967 C CA . ASP A 1 122 ? -4.371 3.303 31.034 1.00 79.06 122 ASP A CA 1
ATOM 968 C C . ASP A 1 122 ? -4.709 3.419 29.533 1.00 79.06 122 ASP A C 1
ATOM 970 O O . ASP A 1 122 ? -4.751 2.421 28.809 1.00 79.06 122 ASP A O 1
ATOM 974 N N . PHE A 1 123 ? -4.918 4.640 29.024 1.00 79.56 123 PHE A N 1
ATOM 975 C CA . PHE A 1 123 ? -5.144 4.874 27.596 1.00 79.56 123 PHE A CA 1
ATOM 976 C C . PHE A 1 123 ? -3.896 4.583 26.753 1.00 79.56 123 PHE A C 1
ATOM 978 O O . PHE A 1 123 ? -4.011 3.952 25.700 1.00 79.56 123 PHE A O 1
ATOM 985 N N . LEU A 1 124 ? -2.716 5.028 27.194 1.00 78.75 124 LEU A N 1
ATOM 986 C CA . LEU A 1 124 ? -1.450 4.785 26.497 1.00 78.75 124 LEU A CA 1
ATOM 987 C C . LEU A 1 124 ? -1.102 3.296 26.478 1.00 78.75 124 LEU A C 1
ATOM 989 O O . LEU A 1 124 ? -0.743 2.770 25.424 1.00 78.75 124 LEU A O 1
ATOM 993 N N . ASP A 1 125 ? -1.286 2.605 27.605 1.00 79.81 125 ASP A N 1
ATOM 994 C CA . ASP A 1 125 ? -1.105 1.157 27.681 1.00 79.81 125 ASP A CA 1
ATOM 995 C C . ASP A 1 125 ? -2.059 0.444 26.718 1.00 79.81 125 ASP A C 1
ATOM 997 O O . ASP A 1 125 ? -1.650 -0.421 25.941 1.00 79.81 125 ASP A O 1
ATOM 1001 N N . ARG A 1 126 ? -3.326 0.866 26.668 1.00 79.38 126 ARG A N 1
ATOM 1002 C CA . ARG A 1 126 ? -4.296 0.281 25.740 1.00 79.38 126 ARG A CA 1
ATOM 1003 C C . ARG A 1 126 ? -3.945 0.564 24.278 1.00 79.38 126 ARG A C 1
ATOM 1005 O O . ARG A 1 126 ? -4.082 -0.329 23.443 1.00 79.38 126 ARG A O 1
ATOM 1012 N N . PHE A 1 127 ? -3.461 1.763 23.962 1.00 80.31 127 PHE A N 1
ATOM 1013 C CA . PHE A 1 127 ? -2.997 2.127 22.623 1.00 80.31 127 PHE A CA 1
ATOM 1014 C C . PHE A 1 127 ? -1.816 1.255 22.180 1.00 80.31 127 PHE A C 1
ATOM 1016 O O . PHE A 1 127 ? -1.800 0.753 21.055 1.00 80.31 127 PHE A O 1
ATOM 1023 N N . ASP A 1 128 ? -0.853 1.008 23.062 1.00 77.88 128 ASP A N 1
ATOM 1024 C CA . ASP A 1 128 ? 0.305 0.183 22.732 1.00 77.88 128 ASP A CA 1
ATOM 1025 C C . ASP A 1 128 ? -0.060 -1.309 22.644 1.00 77.88 128 ASP A C 1
ATOM 1027 O O . ASP A 1 12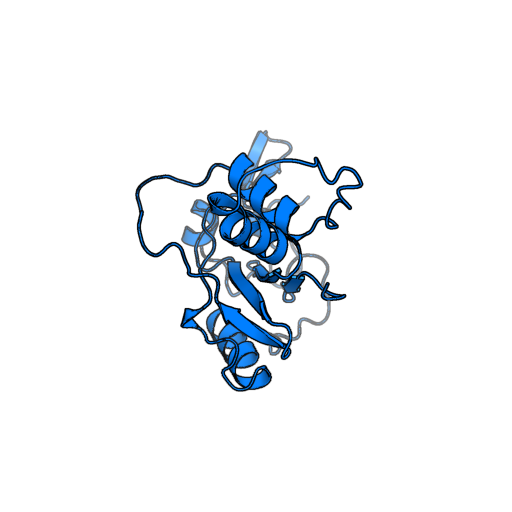8 ? 0.412 -2.008 21.746 1.00 77.88 128 ASP A O 1
ATOM 1031 N N . ASN A 1 129 ? -0.959 -1.808 23.494 1.00 82.06 129 ASN A N 1
ATOM 1032 C CA . ASN A 1 129 ? -1.274 -3.238 23.575 1.00 82.06 129 ASN A CA 1
ATOM 1033 C C . ASN A 1 129 ? -2.403 -3.718 22.653 1.00 82.06 129 ASN A C 1
ATOM 1035 O O . ASN A 1 129 ? -2.444 -4.902 22.310 1.00 82.06 129 ASN A O 1
ATOM 1039 N N . TYR A 1 130 ? -3.332 -2.843 22.265 1.00 88.00 130 TYR A N 1
ATOM 1040 C CA . TYR A 1 130 ? -4.581 -3.227 21.594 1.00 88.00 130 TYR A CA 1
ATOM 1041 C C . TYR A 1 130 ? -4.777 -2.545 20.239 1.00 88.00 130 TYR A C 1
ATOM 1043 O O . TYR A 1 130 ? -5.904 -2.420 19.771 1.00 88.00 130 TYR A O 1
ATOM 1051 N N . THR A 1 131 ? -3.697 -2.132 19.578 1.00 88.25 131 THR A N 1
ATOM 1052 C CA . THR A 1 131 ? -3.774 -1.598 18.211 1.00 88.25 131 THR A CA 1
ATOM 1053 C C . THR A 1 131 ? -3.578 -2.695 17.163 1.00 88.25 131 THR A C 1
ATOM 1055 O O . THR A 1 131 ? -2.635 -3.482 17.238 1.00 88.25 131 THR A O 1
ATOM 1058 N N . LEU A 1 132 ? -4.455 -2.703 16.160 1.00 91.19 132 LEU A N 1
ATOM 1059 C CA . LEU A 1 132 ? -4.370 -3.470 14.922 1.00 91.19 132 LEU A CA 1
ATOM 1060 C C . LEU A 1 132 ? -4.030 -2.522 13.767 1.00 91.19 132 LEU A C 1
ATOM 1062 O O . LEU A 1 132 ? -4.776 -1.577 13.509 1.00 91.19 132 LEU A O 1
ATOM 1066 N N . ALA A 1 133 ? -2.950 -2.797 13.041 1.00 91.75 133 ALA A N 1
ATOM 1067 C CA . ALA A 1 133 ? -2.611 -2.059 11.828 1.00 91.75 133 ALA A CA 1
ATOM 1068 C C . ALA A 1 133 ? -2.882 -2.857 10.568 1.00 91.75 133 ALA A C 1
ATOM 1070 O O . ALA A 1 133 ? -2.520 -4.024 10.456 1.00 91.75 133 ALA A O 1
ATOM 1071 N N . ILE A 1 134 ? -3.453 -2.186 9.585 1.00 93.75 134 ILE A N 1
ATOM 1072 C CA . ILE A 1 134 ? -3.696 -2.724 8.260 1.00 93.75 134 ILE A CA 1
ATOM 1073 C C . ILE A 1 134 ? -2.932 -1.851 7.276 1.00 93.75 134 ILE A C 1
ATOM 1075 O O . ILE A 1 134 ? -3.049 -0.629 7.302 1.00 93.75 134 ILE A O 1
ATOM 1079 N N . SER A 1 135 ? -2.126 -2.462 6.419 1.00 93.38 135 SER A N 1
ATOM 1080 C CA . SER A 1 135 ? -1.348 -1.733 5.418 1.00 93.38 135 SER A CA 1
ATOM 1081 C C . SER A 1 135 ? -1.160 -2.562 4.160 1.00 93.38 135 SER A C 1
ATOM 1083 O O . SER A 1 135 ? -1.312 -3.781 4.191 1.00 93.38 135 SER A O 1
ATOM 1085 N N . ALA A 1 136 ? -0.826 -1.913 3.053 1.00 94.38 136 ALA A N 1
ATOM 1086 C CA . ALA A 1 136 ? -0.437 -2.611 1.839 1.00 94.38 136 ALA A CA 1
ATOM 1087 C C . ALA A 1 136 ? 0.541 -1.786 1.017 1.00 94.38 136 ALA A C 1
ATOM 1089 O O . ALA A 1 136 ? 0.468 -0.557 1.039 1.00 94.38 136 ALA A O 1
ATOM 1090 N N . MET A 1 137 ? 1.393 -2.460 0.250 1.00 92.94 137 MET A N 1
ATOM 1091 C CA . MET A 1 137 ? 2.246 -1.842 -0.761 1.00 92.94 137 MET A CA 1
ATOM 1092 C C . MET A 1 137 ? 2.021 -2.512 -2.116 1.00 92.94 137 MET A C 1
ATOM 1094 O O . MET A 1 137 ? 2.078 -3.733 -2.237 1.00 92.94 137 MET A O 1
ATOM 1098 N N . LEU A 1 138 ? 1.752 -1.700 -3.139 1.00 92.94 138 LEU A N 1
ATOM 1099 C CA . LEU A 1 138 ? 1.491 -2.143 -4.505 1.00 92.94 138 LEU A CA 1
ATOM 1100 C C . LEU A 1 138 ? 2.621 -1.656 -5.411 1.00 92.94 138 LEU A C 1
ATOM 1102 O O . LEU A 1 138 ? 2.680 -0.475 -5.778 1.00 92.94 138 LEU A O 1
ATOM 1106 N N . PHE A 1 139 ? 3.518 -2.573 -5.775 1.00 92.62 139 PHE A N 1
ATOM 1107 C CA . PHE A 1 139 ? 4.576 -2.267 -6.728 1.00 92.62 139 PHE A CA 1
ATOM 1108 C C . PHE A 1 139 ? 4.032 -2.124 -8.148 1.00 92.62 139 PHE A C 1
ATOM 1110 O O . PHE A 1 139 ? 2.897 -2.485 -8.460 1.00 92.62 139 PHE A O 1
ATOM 1117 N N . GLN A 1 140 ? 4.869 -1.536 -8.995 1.00 92.12 140 GLN A N 1
ATOM 1118 C CA . GLN A 1 140 ? 4.553 -1.308 -10.392 1.00 92.12 140 GLN A CA 1
ATOM 1119 C C . GLN A 1 140 ? 5.167 -2.410 -11.239 1.00 92.12 140 GLN A C 1
ATOM 1121 O O . GLN A 1 140 ? 6.323 -2.786 -11.041 1.00 92.12 140 GLN A O 1
ATOM 1126 N N . ASP A 1 141 ? 4.381 -2.897 -12.181 1.00 90.81 141 ASP A N 1
ATOM 1127 C CA . ASP A 1 141 ? 4.808 -3.756 -13.261 1.00 90.81 141 ASP A CA 1
ATOM 1128 C C . ASP A 1 141 ? 4.738 -2.992 -14.580 1.00 90.81 141 ASP A C 1
ATOM 1130 O O . ASP A 1 141 ? 4.476 -1.791 -14.648 1.00 90.81 141 ASP A O 1
ATOM 1134 N N . VAL A 1 142 ? 5.029 -3.701 -15.654 1.00 90.12 142 VAL A N 1
ATOM 1135 C CA . VAL A 1 142 ? 5.215 -3.100 -16.964 1.00 90.12 142 VAL A CA 1
ATOM 1136 C C . VAL A 1 142 ? 3.900 -2.590 -17.575 1.00 90.12 142 VAL A C 1
ATOM 1138 O O . VAL A 1 142 ? 3.958 -1.746 -18.466 1.00 90.12 142 VAL A O 1
ATOM 1141 N N . TRP A 1 143 ? 2.719 -2.998 -17.085 1.00 88.75 143 TRP A N 1
ATOM 1142 C CA . TRP A 1 143 ? 1.429 -2.489 -17.590 1.00 88.75 143 TRP A CA 1
ATOM 1143 C C . TRP A 1 143 ? 0.910 -1.294 -16.780 1.00 88.75 143 TRP A C 1
ATOM 1145 O O . TRP A 1 143 ? 0.008 -0.599 -17.242 1.00 88.75 143 TRP A O 1
ATOM 1155 N N . ASN A 1 144 ? 1.439 -1.047 -15.577 1.00 89.56 144 ASN A N 1
ATOM 1156 C CA . ASN A 1 144 ? 1.006 0.056 -14.707 1.00 89.56 144 ASN A CA 1
ATOM 1157 C C . ASN A 1 144 ? 2.163 0.962 -14.241 1.00 89.56 144 ASN A C 1
ATOM 1159 O O . ASN A 1 144 ? 2.036 1.706 -13.255 1.00 89.56 144 ASN A O 1
ATOM 1163 N N . VAL A 1 145 ? 3.301 0.887 -14.933 1.00 92.38 145 VAL A N 1
ATOM 1164 C CA . VAL A 1 145 ? 4.430 1.778 -14.694 1.00 92.38 145 VAL A CA 1
ATOM 1165 C C . VAL A 1 145 ? 4.011 3.221 -14.977 1.00 92.38 145 VAL A C 1
ATOM 1167 O O . VAL A 1 145 ? 3.410 3.542 -15.996 1.00 92.38 145 VAL A O 1
ATOM 1170 N N . ASP A 1 146 ? 4.323 4.090 -14.030 1.00 94.06 146 ASP A N 1
ATOM 1171 C CA . ASP A 1 146 ? 3.950 5.499 -13.998 1.00 94.06 146 ASP A CA 1
ATOM 1172 C C . ASP A 1 146 ? 5.189 6.262 -13.543 1.00 94.06 146 ASP A C 1
ATOM 1174 O O . ASP A 1 146 ? 5.708 6.037 -12.444 1.00 94.06 146 ASP A O 1
ATOM 1178 N N . LEU A 1 147 ? 5.682 7.137 -14.417 1.00 93.75 147 LEU A N 1
ATOM 1179 C CA . LEU A 1 147 ? 6.924 7.866 -14.204 1.00 93.75 147 LEU A CA 1
ATOM 1180 C C . LEU A 1 147 ? 6.828 8.858 -13.042 1.00 93.75 147 LEU A C 1
ATOM 1182 O O . LEU A 1 147 ? 7.835 9.102 -12.382 1.00 93.75 147 LEU A O 1
ATOM 1186 N N . ASP A 1 148 ? 5.651 9.409 -12.751 1.00 92.94 148 ASP A N 1
ATOM 1187 C CA . ASP A 1 148 ? 5.481 10.351 -11.645 1.00 92.94 148 ASP A CA 1
ATOM 1188 C C . ASP A 1 148 ? 5.513 9.631 -10.296 1.00 92.94 148 ASP A C 1
ATOM 1190 O O . ASP A 1 148 ? 6.117 10.129 -9.341 1.00 92.94 148 ASP A O 1
ATOM 1194 N N . ARG A 1 149 ? 4.987 8.400 -10.240 1.00 92.69 149 ARG A N 1
ATOM 1195 C CA . ARG A 1 149 ? 5.184 7.505 -9.088 1.00 92.69 149 ARG A CA 1
ATOM 1196 C C . ARG A 1 149 ? 6.658 7.143 -8.898 1.00 92.69 149 ARG A C 1
ATOM 1198 O O . ARG A 1 149 ? 7.134 7.149 -7.764 1.00 92.69 149 ARG A O 1
ATOM 1205 N N . LEU A 1 150 ? 7.395 6.881 -9.983 1.00 93.88 150 LEU A N 1
ATOM 1206 C CA . LEU A 1 150 ? 8.829 6.569 -9.918 1.00 93.88 150 LEU A CA 1
ATOM 1207 C C . LEU A 1 150 ? 9.675 7.759 -9.441 1.00 93.88 150 LEU A C 1
ATOM 1209 O O . LEU A 1 150 ? 10.560 7.563 -8.611 1.00 93.88 150 LEU A O 1
ATOM 1213 N N . LYS A 1 151 ? 9.388 8.984 -9.902 1.00 91.81 151 LYS A N 1
ATOM 1214 C CA . LYS A 1 151 ? 10.073 10.214 -9.447 1.00 91.81 151 LYS A CA 1
ATOM 1215 C C . LYS A 1 151 ? 9.900 10.469 -7.947 1.00 91.81 151 LYS A C 1
ATOM 1217 O O . LYS A 1 151 ? 10.755 11.096 -7.333 1.00 91.81 151 LYS A O 1
ATOM 1222 N N . GLN A 1 152 ? 8.798 9.996 -7.367 1.00 90.00 152 GLN A N 1
ATOM 1223 C CA . GLN A 1 152 ? 8.474 10.113 -5.942 1.00 90.00 152 GLN A CA 1
ATOM 1224 C C . GLN A 1 152 ? 8.806 8.836 -5.151 1.00 90.00 152 GLN A C 1
ATOM 1226 O O . GLN A 1 152 ? 8.340 8.660 -4.024 1.00 90.00 152 GLN A O 1
ATOM 1231 N N . CYS A 1 153 ? 9.560 7.900 -5.730 1.00 89.81 153 CYS A N 1
ATOM 1232 C CA . CYS A 1 153 ? 9.930 6.676 -5.034 1.00 89.81 153 CYS A CA 1
ATOM 1233 C C . CYS A 1 153 ? 10.902 6.990 -3.890 1.00 89.81 153 CYS A C 1
ATOM 1235 O O . CYS A 1 153 ? 11.832 7.766 -4.057 1.00 89.81 153 CYS A O 1
ATOM 1237 N N . TYR A 1 154 ? 10.712 6.371 -2.725 1.00 86.31 154 TYR A N 1
ATOM 1238 C CA . TYR A 1 154 ? 11.628 6.512 -1.582 1.00 86.31 154 TYR A CA 1
ATOM 1239 C C . TYR A 1 154 ? 12.587 5.327 -1.432 1.00 86.31 154 TYR A C 1
ATOM 1241 O O . TYR A 1 154 ? 13.499 5.364 -0.608 1.00 86.31 154 TYR A O 1
ATOM 1249 N N . ILE A 1 155 ? 12.396 4.276 -2.230 1.00 88.62 155 ILE A N 1
ATOM 1250 C CA . ILE A 1 155 ? 13.194 3.052 -2.189 1.00 88.62 155 ILE A CA 1
ATOM 1251 C C . ILE A 1 155 ? 14.006 3.003 -3.477 1.00 88.62 155 ILE A C 1
ATOM 1253 O O . ILE A 1 155 ? 13.441 2.884 -4.562 1.00 88.62 155 ILE A O 1
ATOM 1257 N N . HIS A 1 156 ? 15.325 3.090 -3.354 1.00 92.75 156 HIS A N 1
ATOM 1258 C CA . HIS A 1 156 ? 16.236 3.063 -4.492 1.00 92.75 156 HIS A CA 1
ATOM 1259 C C . HIS A 1 156 ? 17.259 1.948 -4.338 1.00 92.75 156 HIS A C 1
ATOM 1261 O O . HIS A 1 156 ? 17.668 1.608 -3.227 1.00 92.75 156 HIS A O 1
ATOM 1267 N N . VAL A 1 157 ? 17.687 1.413 -5.474 1.00 94.44 157 VAL A N 1
ATOM 1268 C CA . VAL A 1 157 ? 18.842 0.530 -5.590 1.00 94.44 157 VAL A CA 1
ATOM 1269 C C . VAL A 1 157 ? 19.981 1.337 -6.201 1.00 94.44 157 VAL A C 1
ATOM 1271 O O . VAL A 1 157 ? 19.772 2.062 -7.174 1.00 94.44 157 VAL A O 1
ATOM 1274 N N . VAL A 1 158 ? 21.171 1.229 -5.611 1.00 94.81 158 VAL A N 1
ATOM 1275 C CA . VAL A 1 158 ? 22.400 1.785 -6.187 1.00 94.81 158 VAL A CA 1
ATOM 1276 C C . VAL A 1 158 ? 22.908 0.793 -7.229 1.00 94.81 158 VAL A C 1
ATOM 1278 O O . VAL A 1 158 ? 23.154 -0.367 -6.898 1.00 94.81 158 VAL A O 1
ATOM 1281 N N . SER A 1 159 ? 23.021 1.220 -8.481 1.00 91.50 159 SER A N 1
ATOM 1282 C CA . SER A 1 159 ? 23.620 0.414 -9.547 1.00 91.50 159 SER A CA 1
ATOM 1283 C C . SER A 1 159 ? 25.148 0.427 -9.493 1.00 91.50 159 SER A C 1
ATOM 1285 O O . SER A 1 159 ? 25.755 1.262 -8.825 1.00 91.50 159 SER A O 1
ATOM 1287 N N . GLU A 1 160 ? 25.779 -0.478 -10.245 1.00 89.19 160 GLU A N 1
ATOM 1288 C CA . GLU A 1 160 ? 27.242 -0.551 -10.386 1.00 89.19 160 GLU A CA 1
ATOM 1289 C C . GLU A 1 160 ? 27.857 0.758 -10.905 1.00 89.19 160 GLU A C 1
ATOM 1291 O O . GLU A 1 160 ? 28.947 1.141 -10.491 1.00 89.19 160 GLU A O 1
ATOM 1296 N N . ASP A 1 161 ? 27.135 1.487 -11.762 1.00 91.38 161 ASP A N 1
ATOM 1297 C CA . ASP A 1 161 ? 27.523 2.809 -12.268 1.00 91.38 161 ASP A CA 1
ATOM 1298 C C . ASP A 1 161 ? 27.107 3.967 -11.338 1.00 91.38 161 ASP A C 1
ATOM 1300 O O . ASP A 1 161 ? 27.026 5.116 -11.772 1.00 91.38 161 ASP A O 1
ATOM 1304 N N . MET A 1 162 ? 26.855 3.675 -10.056 1.00 92.75 162 MET A N 1
ATOM 1305 C CA . MET A 1 162 ? 26.564 4.642 -8.988 1.00 92.75 162 MET A CA 1
ATOM 1306 C C . MET A 1 162 ? 25.311 5.500 -9.226 1.00 92.75 162 MET A C 1
ATOM 1308 O O . MET A 1 162 ? 25.196 6.610 -8.699 1.00 92.75 162 MET A O 1
ATOM 1312 N N . LYS A 1 163 ? 24.333 4.992 -9.985 1.00 92.31 163 LYS A N 1
ATOM 1313 C CA . LYS A 1 163 ? 23.032 5.650 -10.168 1.00 92.31 163 LYS A CA 1
ATOM 1314 C C . LYS A 1 163 ? 22.026 5.151 -9.138 1.00 92.31 163 LYS A C 1
ATOM 1316 O O . LYS A 1 163 ? 22.008 3.978 -8.771 1.00 92.31 163 LYS A O 1
ATOM 1321 N N . LEU A 1 164 ? 21.148 6.050 -8.697 1.00 94.19 164 LEU A N 1
ATOM 1322 C CA . LEU A 1 164 ? 19.996 5.706 -7.867 1.00 94.19 164 LEU A CA 1
ATOM 1323 C C . LEU A 1 164 ? 18.816 5.345 -8.765 1.00 94.19 164 LEU A C 1
ATOM 1325 O O . LEU A 1 164 ? 18.284 6.196 -9.475 1.00 94.19 164 LEU A O 1
ATOM 1329 N N . ILE A 1 165 ? 18.402 4.083 -8.725 1.00 95.44 165 ILE A N 1
ATOM 1330 C CA . ILE A 1 165 ? 17.322 3.558 -9.561 1.00 95.44 165 ILE A CA 1
ATOM 1331 C C . ILE A 1 165 ? 16.119 3.239 -8.665 1.00 95.44 165 ILE A C 1
ATOM 1333 O O . ILE A 1 165 ? 16.272 2.458 -7.722 1.00 95.44 165 ILE A O 1
ATOM 1337 N N . PRO A 1 166 ? 14.925 3.809 -8.921 1.00 95.12 166 PRO A N 1
ATOM 1338 C CA . PRO A 1 166 ? 13.715 3.494 -8.162 1.00 95.12 166 PRO A CA 1
ATOM 1339 C C . PRO A 1 166 ? 13.437 1.989 -8.109 1.00 95.12 166 PRO A C 1
ATOM 1341 O O . PRO A 1 166 ? 13.592 1.297 -9.114 1.00 95.12 166 PRO A O 1
ATOM 1344 N N . PHE A 1 167 ? 12.978 1.477 -6.966 1.00 92.69 167 PHE A N 1
ATOM 1345 C CA . PHE A 1 167 ? 12.843 0.036 -6.721 1.00 92.69 167 PHE A CA 1
ATOM 1346 C C . PHE A 1 167 ? 12.016 -0.692 -7.786 1.00 92.69 167 PHE A C 1
ATOM 1348 O O . PHE A 1 167 ? 12.450 -1.721 -8.304 1.00 92.69 167 PHE A O 1
ATOM 1355 N N . CYS A 1 168 ? 10.843 -0.155 -8.139 1.00 93.12 168 CYS A N 1
ATOM 1356 C CA . CYS A 1 168 ? 10.005 -0.750 -9.180 1.00 93.12 168 CYS A CA 1
ATOM 1357 C C . CYS A 1 168 ? 10.721 -0.745 -10.535 1.00 93.12 168 CYS A C 1
ATOM 1359 O O . CYS A 1 168 ? 10.732 -1.766 -11.206 1.00 93.12 168 CYS A O 1
ATOM 1361 N N 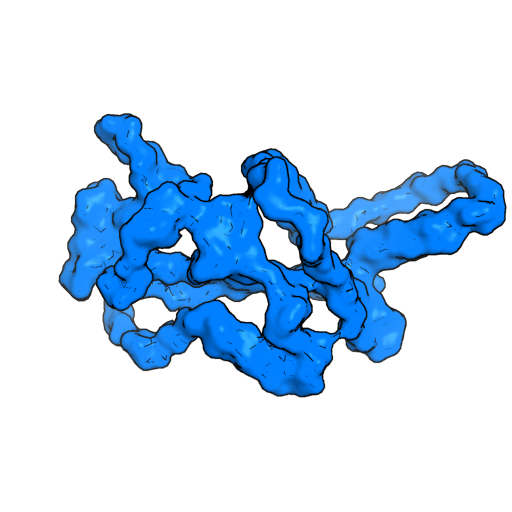. ALA A 1 169 ? 11.376 0.362 -10.905 1.00 94.38 169 ALA A N 1
ATOM 1362 C CA . ALA A 1 169 ? 12.111 0.473 -12.165 1.00 94.38 169 ALA A CA 1
ATOM 1363 C C . ALA A 1 169 ? 13.290 -0.505 -12.233 1.00 94.38 169 ALA A C 1
ATOM 1365 O O . ALA A 1 169 ? 13.487 -1.155 -13.255 1.00 94.38 169 ALA A O 1
ATOM 1366 N N . TYR A 1 170 ? 14.039 -0.654 -11.136 1.00 94.06 170 TYR A N 1
ATOM 1367 C CA . TYR A 1 170 ? 15.164 -1.581 -11.053 1.00 94.06 170 TYR A CA 1
ATOM 1368 C C . TYR A 1 170 ? 14.726 -3.031 -11.284 1.00 94.06 170 TYR A C 1
ATOM 1370 O O . TYR A 1 170 ? 15.372 -3.766 -12.026 1.00 94.06 170 TYR A O 1
ATOM 1378 N N . ASN A 1 171 ? 13.615 -3.436 -10.664 1.00 92.25 171 ASN A N 1
ATOM 1379 C CA . ASN A 1 171 ? 13.105 -4.803 -10.751 1.00 92.25 171 ASN A CA 1
ATOM 1380 C C . ASN A 1 171 ? 12.246 -5.073 -11.992 1.00 92.25 171 ASN A C 1
ATOM 1382 O O . ASN A 1 171 ? 11.951 -6.236 -12.265 1.00 92.25 171 ASN A O 1
ATOM 1386 N N . LEU A 1 172 ? 11.854 -4.030 -12.726 1.00 92.56 172 LEU A N 1
ATOM 1387 C CA . LEU A 1 172 ? 10.963 -4.121 -13.872 1.00 92.56 172 LEU A CA 1
ATOM 1388 C C . LEU A 1 172 ? 11.553 -4.998 -14.979 1.00 92.56 172 LEU A C 1
ATOM 1390 O O . LEU A 1 172 ? 12.710 -4.847 -15.380 1.00 92.56 172 LEU A O 1
ATOM 1394 N N . THR A 1 173 ? 10.708 -5.861 -15.529 1.00 91.50 173 THR A N 1
ATOM 1395 C CA . THR A 1 173 ? 10.983 -6.626 -16.747 1.00 91.50 173 THR A CA 1
ATOM 1396 C C . THR A 1 173 ? 9.916 -6.336 -17.790 1.00 91.50 173 THR A C 1
ATOM 1398 O O . THR A 1 173 ? 8.757 -6.130 -17.434 1.00 91.50 173 THR A O 1
ATOM 1401 N N . ASN A 1 174 ? 10.271 -6.380 -19.072 1.00 90.00 174 ASN A N 1
ATOM 1402 C CA . ASN A 1 174 ? 9.296 -6.297 -20.158 1.00 90.00 174 ASN A CA 1
ATOM 1403 C C . ASN A 1 174 ? 8.413 -7.574 -20.251 1.00 90.00 174 ASN A C 1
ATOM 1405 O O . ASN A 1 174 ? 8.496 -8.470 -19.398 1.00 90.00 174 ASN A O 1
ATOM 1409 N N . ILE A 1 175 ? 7.552 -7.657 -21.277 1.00 88.06 175 ILE A N 1
ATOM 1410 C CA . ILE A 1 175 ? 6.742 -8.858 -21.590 1.00 88.06 175 ILE A CA 1
ATOM 1411 C C . ILE A 1 175 ? 7.596 -10.124 -21.758 1.00 88.06 175 ILE A C 1
ATOM 1413 O O . ILE A 1 175 ? 7.181 -11.194 -21.330 1.00 88.06 175 ILE A O 1
ATOM 1417 N N . ASP A 1 176 ? 8.815 -9.986 -22.278 1.00 88.06 176 ASP A N 1
ATOM 1418 C CA . ASP A 1 176 ? 9.740 -11.087 -22.571 1.00 88.06 176 ASP A CA 1
ATOM 1419 C C . ASP A 1 176 ? 10.675 -11.419 -21.393 1.00 88.06 176 ASP A C 1
ATOM 1421 O O . ASP A 1 176 ? 11.727 -12.026 -21.587 1.00 88.06 176 ASP A O 1
ATOM 1425 N N . ASN A 1 177 ? 10.345 -10.972 -20.175 1.00 87.44 177 ASN A N 1
ATOM 1426 C CA . ASN A 1 177 ? 11.173 -11.122 -18.969 1.00 87.44 177 ASN A CA 1
ATOM 1427 C C . ASN A 1 177 ? 12.574 -10.470 -19.056 1.00 87.44 177 ASN A C 1
ATOM 1429 O O . ASN A 1 177 ? 13.465 -10.809 -18.277 1.00 87.44 177 ASN A O 1
ATOM 1433 N N . LYS A 1 178 ? 12.781 -9.497 -19.953 1.00 89.94 178 LYS A N 1
ATOM 1434 C CA . LYS A 1 178 ? 14.037 -8.736 -20.065 1.00 89.94 178 LYS A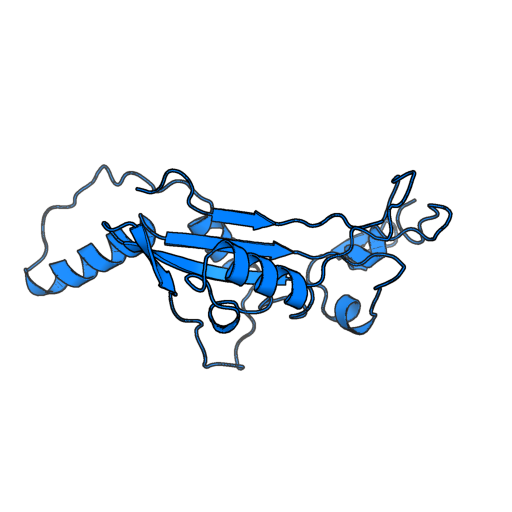 CA 1
ATOM 1435 C C . LYS A 1 178 ? 14.021 -7.526 -19.138 1.00 89.94 178 LYS A C 1
ATOM 1437 O O . LYS A 1 178 ? 13.103 -6.708 -19.198 1.00 89.94 178 LYS A O 1
ATOM 1442 N N . SER A 1 179 ? 15.040 -7.404 -18.297 1.00 91.94 179 SER A N 1
ATOM 1443 C CA . SER A 1 179 ? 15.259 -6.272 -17.394 1.00 91.94 179 SER A CA 1
ATOM 1444 C C . SER A 1 179 ? 16.067 -5.160 -18.067 1.00 91.94 179 SER A C 1
ATOM 1446 O O . SER A 1 179 ? 16.936 -5.414 -18.899 1.00 91.94 179 SER A O 1
ATOM 1448 N N . LEU A 1 180 ? 15.804 -3.908 -17.678 1.00 91.44 180 LEU A N 1
ATOM 1449 C CA . LEU A 1 180 ? 16.604 -2.762 -18.126 1.00 91.44 180 LEU A CA 1
ATOM 1450 C C . LEU A 1 180 ? 17.852 -2.555 -17.253 1.00 91.44 180 LEU A C 1
ATOM 1452 O O . LEU A 1 180 ? 18.943 -2.304 -17.765 1.00 91.44 180 LEU A O 1
ATOM 1456 N N . TYR A 1 181 ? 17.681 -2.656 -15.933 1.00 91.31 181 TYR A N 1
ATOM 1457 C CA . TYR A 1 181 ? 18.716 -2.297 -14.957 1.00 91.31 181 TYR A CA 1
ATOM 1458 C C . TYR A 1 181 ? 19.292 -3.488 -14.196 1.00 91.31 181 TYR A C 1
ATOM 1460 O O . TYR A 1 181 ? 20.461 -3.470 -13.822 1.00 91.31 181 TYR A O 1
ATOM 1468 N N . ARG A 1 182 ? 18.479 -4.519 -13.955 1.00 87.12 182 ARG A N 1
ATOM 1469 C CA . ARG A 1 182 ? 18.888 -5.711 -13.214 1.00 87.12 182 ARG A CA 1
ATOM 1470 C C . ARG A 1 182 ? 19.633 -6.671 -14.140 1.00 87.12 182 ARG A C 1
ATOM 1472 O O . ARG A 1 182 ? 18.985 -7.472 -14.808 1.00 87.12 182 ARG A O 1
ATOM 1479 N N . ARG A 1 183 ? 20.952 -6.520 -14.230 1.00 79.88 183 ARG A N 1
ATOM 1480 C CA . ARG A 1 183 ? 21.848 -7.390 -15.008 1.00 79.88 183 ARG A CA 1
ATOM 1481 C C . ARG A 1 183 ? 22.296 -8.598 -14.195 1.00 79.88 183 ARG A C 1
ATOM 1483 O O . ARG A 1 183 ? 22.313 -8.481 -12.949 1.00 79.88 183 ARG A O 1
#

Secondary structure (DSSP, 8-state):
--S--EEEE------SS--S--TT----HHHHHHHHHHHTTTSS-GGG-EE-SSS-TTTEEEEEEEEPTTS-EEE-------TT-PPPHHHHHHHHHHHHSPP-----------TTTHHHHHHHHHHHHSEEEEEEE----TTT--HHHHHT-S-EEE-TTS-EEEHHHHH-B-TTS-BSS--

Radius of gyration: 20.2 Å; chains: 1; bounding box: 47×39×65 Å

Organism: NCBI:txid1076179

InterPro domains:
  IPR034474 Methyltransferase, class D [PTHR43306] (89-174)

Sequence (183 aa):
MPAIRGVHFQPVSFFGRYENRDETYRITIPKMLREIEKQMKGKMKTENFMGGGAENSYCSFHGNFLVNEDKSLKPLGSKSNCCCKPTSSKQSREFVAKQWSAVKNSSNKKEAKNNFTKSLDDFLDRFDNYTLAISAMLFQDVWNVDLDRLKQCYIHVVSEDMKLIPFCAYNLTNIDNKSLYRR

Foldseek 3Di:
DDPALEDEDEQDAPFAPDPPDPPVSDDFPVRVQVVVCVVVVNLRHSQQKFADQQADRRFKIKWKWFQDPVRRTDTPDDPPDDPDDRQDPVNVVVVVCLSPPDPPPPPDPPPDDDPPCVVVVVVVVSRSHGMYMYMYGYAHEPVRDDVVSQVSAPDFDQAPVRDTGRPSLCRYADPVNHHDGPD